Protein AF-A0A942MF22-F1 (afdb_monomer)

Radius of gyration: 14.77 Å; Cα contacts (8 Å, |Δi|>4): 86; chains: 1; bounding box: 39×34×46 Å

pLDDT: mean 83.75, std 15.48, range [31.36, 97.31]

Secondary structure (DSSP, 8-state):
-----PPPP-----HHHHH-SS---SS-HHHHHHHHHHHHHHHHHIIIII---EEE-TTS-EEES-IIIIIHHH---TTTTHHHHHHHTT--SHHHHTTSPPP-----

Structure (mmCIF, N/CA/C/O backbone):
data_AF-A0A942MF22-F1
#
_entry.id   AF-A0A942MF22-F1
#
loop_
_atom_site.group_PDB
_atom_site.id
_atom_site.type_symbol
_atom_site.label_atom_id
_atom_site.label_alt_id
_atom_site.label_comp_id
_atom_site.label_asym_id
_atom_site.label_entity_id
_atom_site.label_seq_id
_atom_site.pdbx_PDB_ins_code
_atom_site.Cartn_x
_atom_site.Cartn_y
_atom_site.Cartn_z
_atom_site.occupancy
_atom_site.B_iso_or_equiv
_atom_site.auth_seq_id
_atom_site.auth_comp_id
_atom_site.auth_asym_id
_atom_site.auth_atom_id
_atom_site.pdbx_PDB_model_num
ATOM 1 N N . MET A 1 1 ? -0.390 -7.049 -35.764 1.00 36.44 1 MET A N 1
ATOM 2 C CA . MET A 1 1 ? 0.467 -7.797 -34.821 1.00 36.44 1 MET A CA 1
ATOM 3 C C . MET A 1 1 ? 0.492 -6.986 -33.539 1.00 36.44 1 MET A C 1
ATOM 5 O O . MET A 1 1 ? 1.109 -5.932 -33.522 1.00 36.44 1 MET A O 1
ATOM 9 N N . GLY A 1 2 ? -0.334 -7.359 -32.560 1.00 40.00 2 GLY A N 1
ATOM 10 C CA . GLY A 1 2 ? -0.489 -6.594 -31.323 1.00 40.00 2 GLY A CA 1
ATOM 11 C C . GLY A 1 2 ? 0.643 -6.942 -30.375 1.00 40.00 2 GLY A C 1
ATOM 12 O O . GLY A 1 2 ? 0.703 -8.070 -29.896 1.00 40.00 2 GLY A O 1
ATOM 13 N N . THR A 1 3 ? 1.555 -6.007 -30.144 1.00 37.69 3 THR A N 1
ATOM 14 C CA . THR A 1 3 ? 2.569 -6.150 -29.105 1.00 37.69 3 THR A CA 1
ATOM 15 C C . THR A 1 3 ? 1.827 -6.229 -27.777 1.00 37.69 3 THR A C 1
ATOM 17 O O . THR A 1 3 ? 1.200 -5.257 -27.357 1.00 37.69 3 THR A O 1
ATOM 20 N N . THR A 1 4 ? 1.831 -7.396 -27.137 1.00 43.47 4 THR A N 1
ATOM 21 C CA . THR A 1 4 ? 1.437 -7.507 -25.736 1.00 43.47 4 THR A CA 1
ATOM 22 C C . THR A 1 4 ? 2.375 -6.597 -24.961 1.00 43.47 4 THR A C 1
ATOM 24 O O . THR A 1 4 ? 3.563 -6.891 -24.853 1.00 43.47 4 THR A O 1
ATOM 27 N N . VAL A 1 5 ? 1.870 -5.458 -24.492 1.00 52.78 5 VAL A N 1
AT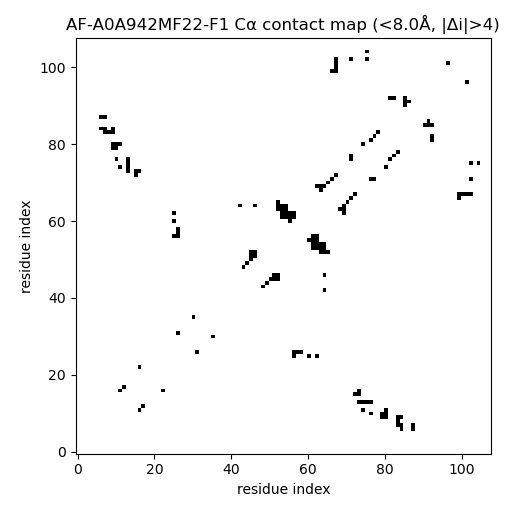OM 28 C CA . VAL A 1 5 ? 2.617 -4.601 -23.576 1.00 52.78 5 VAL A CA 1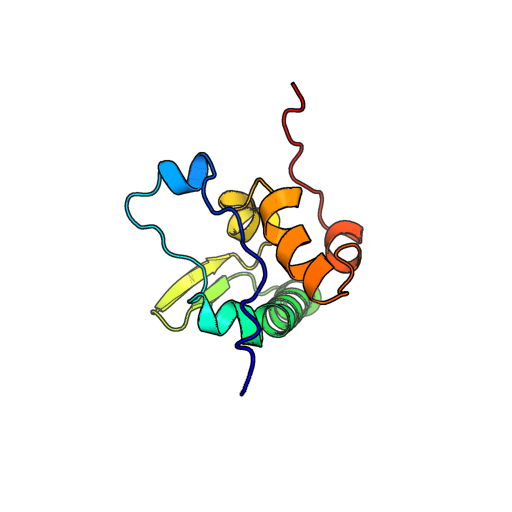
ATOM 29 C C . VAL A 1 5 ? 2.663 -5.356 -22.256 1.00 52.78 5 VAL A C 1
ATOM 31 O O . VAL A 1 5 ? 1.734 -5.304 -21.453 1.00 52.78 5 VAL A O 1
ATOM 34 N N . THR A 1 6 ? 3.705 -6.158 -22.079 1.00 67.56 6 THR A N 1
ATOM 35 C CA . THR A 1 6 ? 4.028 -6.774 -20.800 1.00 67.56 6 THR A CA 1
ATOM 36 C C . THR A 1 6 ? 4.313 -5.634 -19.824 1.00 67.56 6 THR A C 1
ATOM 38 O O . THR A 1 6 ? 5.105 -4.743 -20.129 1.00 67.56 6 THR A O 1
ATOM 41 N N . GLY A 1 7 ? 3.608 -5.611 -18.689 1.00 70.06 7 GLY A N 1
ATOM 42 C CA . GLY A 1 7 ? 3.854 -4.626 -17.633 1.00 70.06 7 GLY A CA 1
ATOM 43 C C . GLY A 1 7 ? 5.284 -4.725 -17.081 1.00 70.06 7 GLY A C 1
ATOM 44 O O . GLY A 1 7 ? 6.005 -5.666 -17.423 1.00 70.06 7 GLY A O 1
ATOM 45 N N . PRO A 1 8 ? 5.702 -3.778 -16.226 1.00 80.69 8 PRO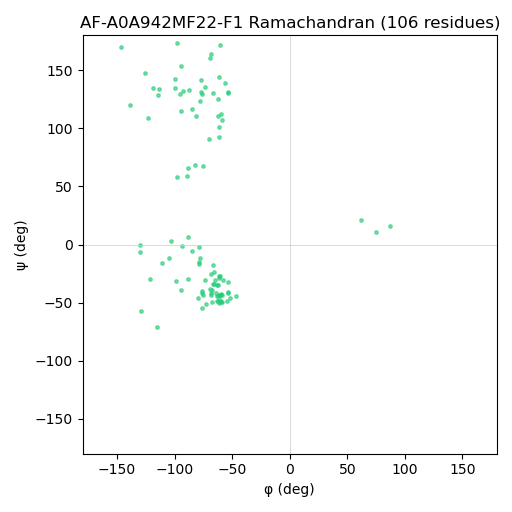 A N 1
ATOM 46 C CA . PRO A 1 8 ? 7.045 -3.789 -15.669 1.00 80.69 8 PRO A CA 1
ATOM 47 C C . PRO A 1 8 ? 7.266 -5.056 -14.841 1.00 80.69 8 PRO A C 1
ATOM 49 O O . PRO A 1 8 ? 6.356 -5.545 -14.163 1.00 80.69 8 PRO A O 1
ATOM 52 N N . GLU A 1 9 ? 8.485 -5.578 -14.906 1.00 79.81 9 GLU A N 1
ATOM 53 C CA . GLU A 1 9 ? 8.932 -6.619 -13.992 1.00 79.81 9 GLU A CA 1
ATOM 54 C C . GLU A 1 9 ? 9.018 -6.025 -12.578 1.00 79.81 9 GLU A C 1
ATOM 56 O O . GLU A 1 9 ? 9.552 -4.932 -12.390 1.00 79.81 9 GLU A O 1
ATOM 61 N N . VAL A 1 10 ? 8.430 -6.715 -11.599 1.00 83.50 10 VAL A N 1
ATOM 62 C CA . VAL A 1 10 ? 8.389 -6.284 -10.195 1.00 83.50 10 VAL A CA 1
ATOM 63 C C . VAL A 1 10 ? 9.095 -7.315 -9.330 1.00 83.50 10 VAL A C 1
ATOM 65 O O . VAL A 1 10 ? 8.839 -8.513 -9.469 1.00 83.50 10 VAL A O 1
ATOM 68 N N . ASN A 1 11 ? 9.952 -6.860 -8.416 1.00 86.12 11 ASN A N 1
ATOM 69 C CA . ASN A 1 11 ? 10.664 -7.760 -7.515 1.00 86.12 11 ASN A CA 1
ATOM 70 C C . ASN A 1 11 ? 9.810 -8.093 -6.277 1.00 86.12 11 ASN A C 1
ATOM 72 O O . ASN A 1 11 ? 9.495 -7.214 -5.470 1.00 86.12 11 ASN A O 1
ATOM 76 N N . LEU A 1 12 ? 9.455 -9.372 -6.120 1.00 86.50 12 LEU A N 1
ATOM 77 C CA . LEU A 1 12 ? 8.705 -9.909 -4.976 1.00 86.50 12 LEU A CA 1
ATOM 78 C C . LEU A 1 12 ? 9.591 -10.663 -3.970 1.00 86.50 12 LEU A C 1
ATOM 80 O O . LEU A 1 12 ? 9.082 -11.204 -2.988 1.00 86.50 12 LEU A O 1
ATOM 84 N N . ASP A 1 13 ? 10.899 -10.699 -4.194 1.00 87.69 13 ASP A N 1
ATOM 85 C CA . ASP A 1 13 ? 11.860 -11.460 -3.402 1.00 87.69 13 ASP A CA 1
ATOM 86 C C . ASP A 1 13 ? 12.372 -10.631 -2.223 1.00 87.69 13 ASP A C 1
ATOM 88 O O . ASP A 1 13 ? 13.543 -10.263 -2.127 1.00 87.69 13 ASP A O 1
ATOM 92 N N . THR A 1 14 ? 11.470 -10.323 -1.293 1.00 88.88 14 THR A N 1
ATOM 93 C CA . THR A 1 14 ? 11.840 -9.703 -0.017 1.00 88.88 14 THR A CA 1
ATOM 94 C C . THR A 1 14 ? 12.029 -10.763 1.072 1.00 88.88 14 THR A C 1
ATOM 96 O O . THR A 1 14 ? 11.379 -11.815 1.028 1.00 88.88 14 THR A O 1
ATOM 99 N N . PRO A 1 15 ? 12.854 -10.493 2.107 1.00 90.56 15 PRO A N 1
ATOM 100 C CA . PRO A 1 15 ? 13.023 -11.413 3.233 1.00 90.56 15 PRO A CA 1
ATOM 101 C C . PRO A 1 15 ? 11.690 -11.797 3.881 1.00 90.56 15 PRO A C 1
ATOM 103 O O . PRO A 1 15 ? 11.431 -12.973 4.120 1.00 90.56 15 PRO A O 1
ATOM 106 N N . ARG A 1 16 ? 10.784 -10.824 4.060 1.00 90.31 16 ARG A N 1
ATOM 107 C CA . ARG A 1 16 ? 9.475 -11.093 4.654 1.00 90.31 16 ARG A CA 1
ATOM 108 C C . ARG A 1 16 ? 8.629 -12.028 3.794 1.00 90.31 16 ARG A C 1
ATOM 110 O O . ARG A 1 16 ? 7.998 -12.926 4.336 1.00 90.31 16 ARG A O 1
ATOM 117 N N . ILE A 1 17 ? 8.611 -11.855 2.471 1.00 90.69 17 ILE A N 1
ATOM 118 C CA . ILE A 1 17 ? 7.855 -12.750 1.580 1.00 90.69 17 ILE A CA 1
ATOM 119 C C . ILE A 1 17 ? 8.459 -14.161 1.577 1.00 90.69 17 ILE A C 1
ATOM 121 O O . ILE A 1 17 ? 7.717 -15.142 1.479 1.00 90.69 17 ILE A O 1
ATOM 125 N N . ALA A 1 18 ? 9.783 -14.284 1.704 1.00 91.69 18 ALA A N 1
ATOM 126 C CA . ALA A 1 18 ? 10.462 -15.576 1.779 1.00 91.69 18 ALA A CA 1
ATOM 127 C C . ALA A 1 18 ? 10.095 -16.375 3.044 1.00 91.69 18 ALA A C 1
ATOM 129 O O . ALA A 1 18 ? 10.044 -17.602 2.992 1.00 91.69 18 ALA A O 1
ATOM 130 N N . GLU A 1 19 ? 9.788 -15.693 4.149 1.00 92.25 19 GLU A N 1
ATOM 131 C CA . GLU A 1 19 ? 9.380 -16.305 5.422 1.00 92.25 19 GLU A CA 1
ATOM 132 C C . GLU A 1 19 ? 7.910 -16.770 5.446 1.00 92.25 19 GLU A C 1
ATOM 134 O O . GLU A 1 19 ? 7.517 -17.543 6.322 1.00 92.25 19 GLU A O 1
ATOM 139 N N . LEU A 1 20 ? 7.072 -16.323 4.503 1.00 88.38 20 LEU A N 1
ATOM 140 C CA . LEU A 1 20 ? 5.648 -16.664 4.485 1.00 88.38 20 LEU A CA 1
ATOM 141 C C . LEU A 1 20 ? 5.399 -18.077 3.945 1.00 88.38 20 LEU A C 1
ATOM 143 O O . LEU A 1 20 ? 5.661 -18.373 2.779 1.00 88.38 20 LEU A O 1
ATOM 147 N N . THR A 1 21 ? 4.737 -18.913 4.749 1.00 90.88 21 THR A N 1
ATOM 148 C CA . THR A 1 21 ? 4.197 -20.211 4.302 1.00 90.88 21 THR A CA 1
ATOM 149 C C . THR A 1 21 ? 3.128 -20.045 3.218 1.00 90.88 21 THR A C 1
ATOM 151 O O . THR A 1 21 ? 3.021 -20.864 2.309 1.00 90.88 21 THR A O 1
ATOM 154 N N . VAL A 1 22 ? 2.330 -18.975 3.306 1.00 88.44 22 VAL A N 1
ATOM 155 C CA . VAL A 1 22 ? 1.291 -18.631 2.329 1.00 88.44 22 VAL A CA 1
ATOM 156 C C . VAL A 1 22 ? 1.561 -17.227 1.803 1.00 88.44 22 VAL A C 1
ATOM 158 O O . VAL A 1 22 ? 1.370 -16.239 2.509 1.00 88.44 22 VAL A O 1
ATOM 161 N N . LYS A 1 23 ? 1.988 -17.137 0.542 1.00 88.94 23 LYS A N 1
ATOM 162 C CA . LYS A 1 23 ? 2.289 -15.872 -0.145 1.00 88.94 23 LYS A CA 1
ATOM 163 C C . LYS A 1 23 ? 1.010 -15.227 -0.688 1.00 88.94 23 LYS A C 1
ATOM 165 O O . LYS A 1 23 ? 0.782 -15.200 -1.896 1.00 88.94 23 LYS A O 1
ATOM 170 N N . ARG A 1 24 ? 0.146 -14.757 0.215 1.00 88.81 24 ARG A N 1
ATOM 171 C CA . ARG A 1 24 ? -1.106 -14.058 -0.117 1.00 88.81 24 ARG A CA 1
ATOM 172 C C . ARG A 1 24 ? -0.924 -12.543 0.004 1.00 88.81 24 ARG A C 1
ATOM 174 O O . ARG A 1 24 ? -0.390 -12.064 0.998 1.00 88.81 24 ARG A O 1
ATOM 181 N N . CYS A 1 25 ? -1.412 -11.806 -0.991 1.00 91.25 25 CYS A N 1
ATOM 182 C CA . CYS A 1 25 ? -1.529 -10.347 -0.956 1.00 91.25 25 CYS A CA 1
ATOM 183 C C . CYS A 1 25 ? -2.961 -9.931 -0.564 1.00 91.25 25 CYS A C 1
ATOM 185 O O . CYS A 1 25 ? -3.845 -10.778 -0.467 1.00 91.25 25 CYS A O 1
ATOM 187 N N . VAL A 1 26 ? -3.183 -8.629 -0.364 1.00 94.75 26 VAL A N 1
ATOM 188 C CA . VAL A 1 26 ? -4.503 -8.042 -0.065 1.00 94.75 26 VAL A CA 1
ATOM 189 C C . VAL A 1 26 ? -5.542 -8.444 -1.115 1.00 94.75 26 VAL A C 1
ATOM 191 O O . VAL A 1 26 ? -6.670 -8.765 -0.769 1.00 94.75 26 VAL A O 1
ATOM 194 N N . GLU A 1 27 ? -5.139 -8.457 -2.385 1.00 95.62 27 GLU A N 1
ATOM 195 C CA . GLU A 1 27 ? -5.937 -8.899 -3.527 1.00 95.62 27 GLU A CA 1
ATOM 196 C C . GLU A 1 27 ? -5.021 -9.546 -4.578 1.00 95.62 27 GLU A C 1
ATOM 198 O O . GLU A 1 27 ? -3.790 -9.472 -4.490 1.00 95.62 27 GLU A O 1
ATOM 203 N N . ASP A 1 28 ? -5.601 -10.188 -5.592 1.00 93.38 28 ASP A N 1
ATOM 204 C CA . ASP A 1 28 ? -4.825 -10.831 -6.651 1.00 93.38 28 ASP A CA 1
ATOM 205 C C . ASP A 1 28 ? -4.094 -9.821 -7.562 1.00 93.38 28 ASP A C 1
ATOM 207 O O . ASP A 1 28 ? -4.428 -8.637 -7.666 1.00 93.38 28 ASP A O 1
ATOM 211 N N . ALA A 1 29 ? -3.073 -10.300 -8.274 1.00 88.94 29 ALA A N 1
ATOM 212 C CA . ALA A 1 29 ? -2.222 -9.440 -9.089 1.00 88.94 29 ALA A CA 1
ATOM 213 C C . ALA A 1 29 ? -2.956 -8.785 -10.277 1.00 88.94 29 ALA A C 1
ATOM 215 O O . ALA A 1 29 ? -2.493 -7.762 -10.788 1.00 88.94 29 ALA A O 1
ATOM 216 N N . SER A 1 30 ? -4.058 -9.361 -10.766 1.00 90.81 30 SER A N 1
ATOM 217 C CA . SER A 1 30 ? -4.867 -8.744 -11.823 1.00 90.81 30 SER A CA 1
ATOM 218 C C . SER A 1 30 ? -5.710 -7.602 -11.258 1.00 90.81 30 SER A C 1
ATOM 220 O O . SER A 1 30 ? -5.721 -6.511 -11.834 1.00 90.81 30 SER A O 1
ATOM 222 N N . PHE A 1 31 ? -6.300 -7.803 -10.075 1.00 93.50 31 PHE A N 1
ATOM 223 C CA . PHE A 1 31 ? -7.017 -6.760 -9.357 1.00 93.50 31 PHE A CA 1
ATOM 224 C C . PHE A 1 31 ? -6.097 -5.585 -9.032 1.00 93.50 31 PHE A C 1
ATOM 226 O O . PHE A 1 31 ? -6.432 -4.448 -9.366 1.00 93.50 31 PHE A O 1
ATOM 233 N N . MET A 1 32 ? -4.914 -5.845 -8.467 1.00 91.56 32 MET A N 1
ATOM 234 C CA . MET A 1 32 ? -3.972 -4.786 -8.099 1.00 91.56 32 MET A CA 1
ATOM 235 C C . MET A 1 32 ? -3.547 -3.947 -9.310 1.00 91.56 32 MET A C 1
ATOM 237 O O . MET A 1 32 ? -3.558 -2.723 -9.238 1.00 91.56 32 MET A O 1
ATOM 241 N N . ARG A 1 33 ? -3.266 -4.555 -10.467 1.00 88.50 33 ARG A N 1
ATOM 242 C CA . ARG A 1 33 ? -2.903 -3.787 -11.673 1.00 88.50 33 ARG A CA 1
ATOM 243 C C . ARG A 1 33 ? -4.015 -2.853 -12.160 1.00 88.50 33 ARG A C 1
ATOM 245 O O . ARG A 1 33 ? -3.707 -1.778 -12.662 1.00 88.50 33 ARG A O 1
ATOM 252 N N . GLY A 1 34 ? -5.279 -3.256 -12.025 1.00 90.06 34 GLY A N 1
ATOM 253 C CA . GLY A 1 34 ? -6.425 -2.462 -12.480 1.00 90.06 34 GLY A CA 1
ATOM 254 C C . GLY A 1 34 ? -6.971 -1.469 -11.451 1.00 90.06 34 GLY A C 1
ATOM 255 O O . GLY A 1 34 ? -7.507 -0.440 -11.841 1.00 90.06 34 GLY A O 1
ATOM 256 N N . ASN A 1 35 ? -6.840 -1.766 -10.154 1.00 93.38 35 ASN A N 1
ATOM 257 C CA . ASN A 1 35 ? -7.630 -1.118 -9.098 1.00 93.38 35 ASN A CA 1
ATOM 258 C C . ASN A 1 35 ? -6.778 -0.583 -7.936 1.00 93.38 35 ASN A C 1
ATOM 260 O O . ASN A 1 35 ? -7.326 -0.009 -7.000 1.00 93.38 35 ASN A O 1
ATOM 264 N N . HIS A 1 36 ? -5.448 -0.747 -7.959 1.00 91.12 36 HIS A N 1
ATOM 265 C CA . HIS A 1 36 ? -4.575 -0.366 -6.839 1.00 91.12 36 HIS A CA 1
ATOM 266 C C . HIS A 1 36 ? -4.788 1.077 -6.361 1.00 91.12 36 HIS A C 1
ATOM 268 O O . HIS A 1 36 ? -4.898 1.320 -5.160 1.00 91.12 36 HIS A O 1
ATOM 274 N N . MET A 1 37 ? -4.874 2.033 -7.288 1.00 89.19 37 MET A N 1
ATOM 275 C CA . MET A 1 37 ? -5.022 3.445 -6.926 1.00 89.19 37 MET A CA 1
ATOM 276 C C . MET A 1 37 ? -6.421 3.792 -6.413 1.00 89.19 37 MET A C 1
ATOM 278 O O . MET A 1 37 ? -6.546 4.673 -5.565 1.00 89.19 37 MET A O 1
ATOM 282 N N . GLU A 1 38 ? -7.453 3.099 -6.893 1.00 93.69 38 GLU A N 1
ATOM 283 C CA . GLU A 1 38 ? -8.820 3.235 -6.382 1.00 93.69 38 GLU A CA 1
ATOM 284 C C . GLU A 1 38 ? -8.901 2.687 -4.955 1.00 93.69 38 GLU A C 1
ATOM 286 O O . GLU A 1 38 ? -9.290 3.416 -4.045 1.00 93.69 38 GLU A O 1
ATOM 291 N N . LEU A 1 39 ? -8.377 1.476 -4.730 1.00 95.25 39 LEU A N 1
ATOM 292 C CA . LEU A 1 39 ? -8.288 0.858 -3.406 1.00 95.25 39 LEU A CA 1
ATOM 293 C C . LEU A 1 39 ? -7.572 1.770 -2.398 1.00 95.25 39 LEU A C 1
ATOM 295 O O . LEU A 1 39 ? -8.079 1.998 -1.302 1.00 95.25 39 LEU A O 1
ATOM 299 N N . LEU A 1 40 ? -6.406 2.320 -2.757 1.00 92.56 40 LEU A N 1
ATOM 300 C CA . LEU A 1 40 ? -5.672 3.237 -1.877 1.00 92.56 40 LEU A CA 1
ATOM 301 C C . LEU A 1 40 ? -6.418 4.559 -1.641 1.00 92.56 40 LEU A C 1
ATOM 303 O O . LEU A 1 40 ? -6.318 5.132 -0.553 1.00 92.56 40 LEU A O 1
ATOM 307 N N . GLY A 1 41 ? -7.156 5.053 -2.638 1.00 92.81 41 GLY A N 1
ATOM 308 C CA . GLY A 1 41 ? -8.026 6.220 -2.503 1.00 92.81 41 GLY A CA 1
ATOM 309 C C . GLY A 1 41 ? -9.132 5.983 -1.477 1.00 92.81 41 GLY A C 1
ATOM 310 O O . GLY A 1 41 ? -9.289 6.782 -0.548 1.00 92.81 41 GLY A O 1
ATOM 311 N N . ASP A 1 42 ? -9.811 4.846 -1.591 1.00 95.19 42 ASP A N 1
ATOM 312 C CA . ASP A 1 42 ? -10.864 4.421 -0.673 1.00 95.19 42 ASP A CA 1
ATOM 313 C C . ASP A 1 42 ? -10.328 4.198 0.738 1.00 95.19 42 ASP A C 1
ATOM 315 O O . ASP A 1 42 ? -10.916 4.680 1.706 1.00 95.19 42 ASP A O 1
ATOM 319 N N . TRP A 1 43 ? -9.178 3.532 0.871 1.00 95.69 43 TRP A N 1
ATOM 320 C CA . TRP A 1 43 ? -8.520 3.316 2.161 1.00 95.69 43 TRP A CA 1
ATOM 321 C C . TRP A 1 43 ? -8.160 4.636 2.831 1.00 95.69 43 TRP A C 1
ATOM 323 O O . TRP A 1 43 ? -8.409 4.819 4.023 1.00 95.69 43 TRP A O 1
ATOM 333 N N . LYS A 1 44 ? -7.618 5.591 2.068 1.00 92.94 44 LYS A N 1
ATOM 334 C CA . LYS A 1 44 ? -7.300 6.924 2.582 1.00 92.94 44 LYS A CA 1
ATOM 335 C C . LYS A 1 44 ? -8.552 7.613 3.122 1.00 92.94 44 LYS A C 1
ATOM 337 O O . LYS A 1 44 ? -8.524 8.106 4.249 1.00 92.94 44 LYS A O 1
ATOM 342 N N . ASP A 1 45 ? -9.645 7.647 2.364 1.00 95.19 45 ASP A N 1
ATOM 343 C CA . ASP A 1 45 ? -10.879 8.293 2.822 1.00 95.19 45 ASP A CA 1
ATOM 344 C C . ASP A 1 45 ? -11.524 7.539 3.996 1.00 95.19 45 ASP A C 1
ATOM 346 O O . ASP A 1 45 ? -11.984 8.169 4.954 1.00 95.19 45 ASP A O 1
ATOM 350 N N . ALA A 1 46 ? -11.508 6.206 3.981 1.00 96.56 46 ALA A N 1
ATOM 351 C CA . ALA A 1 46 ? -12.019 5.370 5.063 1.00 96.56 46 ALA A CA 1
ATOM 352 C C . ALA A 1 46 ? -11.267 5.618 6.380 1.00 96.56 46 ALA A C 1
ATOM 354 O O . ALA A 1 46 ? -11.900 5.862 7.409 1.00 96.56 46 ALA A O 1
ATOM 355 N N . VAL A 1 47 ? -9.933 5.640 6.345 1.00 95.19 47 VAL A N 1
ATOM 356 C CA . VAL A 1 47 ? -9.098 5.846 7.536 1.00 95.19 47 VAL A CA 1
ATOM 357 C C . VAL A 1 47 ? -9.156 7.294 8.009 1.00 95.19 47 VAL A C 1
ATOM 359 O O . VAL A 1 47 ? -9.417 7.544 9.185 1.00 95.19 47 VAL A O 1
ATOM 362 N N . VAL A 1 48 ? -8.925 8.258 7.114 1.00 92.81 48 VAL A N 1
ATOM 363 C CA . VAL A 1 48 ? -8.755 9.670 7.492 1.00 92.81 48 VAL A CA 1
ATOM 364 C C . VAL A 1 48 ? -10.088 10.338 7.818 1.00 92.81 48 VAL A C 1
ATOM 366 O O . VAL A 1 48 ? -10.152 11.133 8.753 1.00 92.81 48 VAL A O 1
ATOM 369 N N . ARG A 1 49 ? -11.156 10.047 7.063 1.00 95.75 49 ARG A N 1
ATOM 370 C CA . ARG A 1 49 ? -12.447 10.742 7.223 1.00 95.75 49 ARG A CA 1
ATOM 371 C C . ARG A 1 49 ? -13.451 9.967 8.062 1.00 95.75 49 ARG A C 1
ATOM 373 O O . ARG A 1 49 ? -14.295 10.591 8.697 1.00 95.75 49 ARG A O 1
ATOM 380 N N . ARG A 1 50 ? -13.410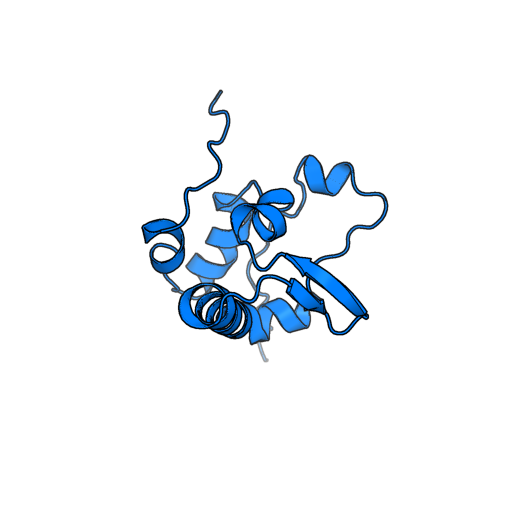 8.632 8.023 1.00 96.62 50 ARG A N 1
ATOM 381 C CA . ARG A 1 50 ? -14.427 7.779 8.668 1.00 96.62 50 ARG A CA 1
ATOM 382 C C . ARG A 1 50 ? -13.897 7.007 9.875 1.00 96.62 50 ARG A C 1
ATOM 384 O O . ARG A 1 50 ? -14.694 6.523 10.668 1.00 96.62 50 ARG A O 1
ATOM 391 N N . GLY A 1 51 ? -12.578 6.907 10.034 1.00 95.94 51 GLY A N 1
ATOM 392 C CA . GLY A 1 51 ? -11.946 6.174 11.130 1.00 95.94 51 GLY A CA 1
ATOM 393 C C . GLY A 1 51 ? -11.984 4.649 10.984 1.00 95.94 51 GLY A C 1
ATOM 394 O O . GLY A 1 51 ? -11.640 3.951 11.935 1.00 95.94 51 GLY A O 1
ATOM 395 N N . PHE A 1 52 ? -12.372 4.117 9.821 1.00 97.00 52 PHE A N 1
ATOM 396 C CA . PHE A 1 52 ? -12.334 2.676 9.563 1.00 97.00 52 PHE A CA 1
ATOM 397 C C . PHE A 1 52 ? -10.907 2.226 9.276 1.00 97.00 52 PHE A C 1
ATOM 399 O O . PHE A 1 52 ? -10.159 2.938 8.610 1.00 97.00 52 PHE A O 1
ATOM 406 N N . ARG A 1 53 ? -10.520 1.048 9.775 1.00 95.50 53 ARG A N 1
ATOM 407 C CA . ARG A 1 53 ? -9.137 0.552 9.674 1.00 95.50 53 ARG A CA 1
ATOM 408 C C . ARG A 1 53 ? -9.002 -0.867 9.138 1.00 95.50 53 ARG A C 1
ATOM 410 O O . ARG A 1 53 ? -7.875 -1.262 8.866 1.00 95.50 53 ARG A O 1
ATOM 417 N N . ASP A 1 54 ? -10.108 -1.573 8.931 1.00 97.25 54 ASP A N 1
ATOM 418 C CA . ASP A 1 54 ? -10.104 -2.953 8.453 1.00 97.25 54 ASP A CA 1
ATOM 419 C C . ASP A 1 54 ? -10.718 -3.044 7.053 1.00 97.25 54 ASP A C 1
ATOM 421 O O . ASP A 1 54 ? -11.775 -2.470 6.783 1.00 97.25 54 ASP A O 1
ATOM 425 N N . TYR A 1 55 ? -10.046 -3.772 6.170 1.00 97.31 55 TYR A N 1
ATOM 426 C CA . TYR A 1 55 ? -10.483 -4.086 4.817 1.00 97.31 55 TYR A CA 1
ATOM 427 C C . TYR A 1 55 ? -10.726 -5.587 4.696 1.00 97.31 55 TYR A C 1
ATOM 429 O O . TYR A 1 55 ? -9.847 -6.374 5.036 1.00 97.31 55 TYR A O 1
ATOM 437 N N . LEU A 1 56 ? -11.898 -5.979 4.196 1.00 97.12 56 LEU A N 1
ATOM 438 C CA . LEU A 1 56 ? -12.206 -7.365 3.855 1.00 97.12 56 LEU A CA 1
ATOM 439 C C . LEU A 1 56 ? -11.921 -7.582 2.369 1.00 97.12 56 LEU A C 1
ATOM 441 O O . LEU A 1 56 ? -12.595 -6.988 1.525 1.00 97.12 56 LEU A O 1
ATOM 445 N N . SER A 1 57 ? -10.943 -8.427 2.063 1.00 95.62 57 SER A N 1
ATOM 446 C CA . SER A 1 57 ? -10.631 -8.819 0.691 1.00 95.62 57 SER A CA 1
ATOM 447 C C . SER A 1 57 ? -11.735 -9.673 0.075 1.00 95.62 57 SER A C 1
ATOM 449 O O . SER A 1 57 ? -12.565 -10.278 0.765 1.00 95.62 57 SER A O 1
ATOM 451 N N . ARG A 1 58 ? -11.708 -9.799 -1.251 1.00 94.12 58 ARG A N 1
ATOM 452 C CA . ARG A 1 58 ? -12.627 -10.655 -2.019 1.00 94.12 58 ARG A CA 1
ATOM 453 C C . ARG A 1 58 ? -12.535 -12.129 -1.643 1.00 94.12 58 ARG A C 1
ATOM 455 O O . ARG A 1 58 ? -13.517 -12.852 -1.789 1.00 94.12 58 ARG A O 1
ATOM 462 N N . ASP A 1 59 ? -11.377 -12.569 -1.157 1.00 92.75 59 ASP A N 1
ATOM 463 C CA . ASP A 1 59 ? -11.163 -13.934 -0.670 1.00 92.75 59 ASP A CA 1
ATOM 464 C C . ASP A 1 59 ? -11.495 -14.113 0.825 1.00 92.75 59 ASP A C 1
ATOM 466 O O . ASP A 1 59 ? -11.274 -15.192 1.379 1.00 92.75 59 ASP A O 1
ATOM 470 N N . GLY A 1 60 ? -12.061 -13.084 1.467 1.00 95.31 60 GLY A N 1
ATOM 471 C CA . GLY A 1 60 ? -12.627 -13.153 2.813 1.00 95.31 60 GLY A CA 1
ATOM 472 C C . GLY A 1 60 ? -11.637 -12.917 3.954 1.00 95.31 60 GLY A C 1
ATOM 473 O O . GLY A 1 60 ? -11.957 -13.240 5.098 1.00 95.31 60 GLY A O 1
ATOM 474 N N . HIS A 1 61 ? -10.456 -12.361 3.684 1.00 94.00 61 HIS A N 1
ATOM 475 C CA . HIS A 1 61 ? -9.445 -12.077 4.703 1.00 94.00 61 HIS A CA 1
ATOM 476 C C . HIS A 1 61 ? -9.461 -10.607 5.114 1.00 94.00 61 HIS A C 1
ATOM 478 O O . HIS A 1 61 ? -9.651 -9.706 4.299 1.00 94.00 61 HIS A O 1
ATOM 484 N N . LEU A 1 62 ? -9.249 -10.364 6.406 1.00 95.56 62 LEU A N 1
ATOM 485 C CA . LEU A 1 62 ? -9.141 -9.015 6.942 1.00 95.56 62 LEU A CA 1
ATOM 486 C C . LEU A 1 62 ? -7.700 -8.518 6.857 1.00 95.56 62 LEU A C 1
ATOM 488 O O . LEU A 1 62 ? -6.767 -9.200 7.283 1.00 95.56 62 LEU A O 1
ATOM 492 N N . PHE A 1 63 ? -7.544 -7.298 6.362 1.00 95.69 63 PHE A N 1
ATOM 493 C CA . PHE A 1 63 ? -6.283 -6.577 6.283 1.00 95.69 63 PHE A CA 1
ATOM 494 C C . PHE A 1 63 ? -6.412 -5.221 6.962 1.00 95.69 63 PHE A C 1
ATOM 496 O O . PHE A 1 63 ? -7.466 -4.586 6.918 1.00 95.69 63 PHE A O 1
ATOM 503 N N . SER A 1 64 ? -5.320 -4.744 7.554 1.00 95.88 64 SER A N 1
ATOM 504 C CA . SER A 1 64 ? -5.279 -3.371 8.042 1.00 95.88 64 SER A CA 1
ATOM 505 C C . SER A 1 64 ? -5.170 -2.412 6.856 1.00 95.88 64 SER A C 1
ATOM 507 O O . SER A 1 64 ? -4.357 -2.608 5.956 1.00 95.88 64 SER A O 1
ATOM 509 N N . MET A 1 65 ? -5.952 -1.337 6.861 1.00 95.69 65 MET A N 1
ATOM 510 C CA . MET A 1 65 ? -5.839 -0.255 5.885 1.00 95.69 65 MET A CA 1
ATOM 511 C C . MET A 1 65 ? -4.618 0.621 6.201 1.00 95.69 65 MET A C 1
ATOM 513 O O . MET A 1 65 ? -4.737 1.767 6.635 1.00 95.69 65 MET A O 1
ATOM 517 N N . SER A 1 66 ? -3.421 0.055 6.040 1.00 91.62 66 SER A N 1
ATOM 518 C CA . SER A 1 66 ? -2.147 0.690 6.378 1.00 91.62 66 SER A CA 1
ATOM 519 C C . SER A 1 66 ? -1.090 0.415 5.317 1.00 91.62 66 SER A C 1
ATOM 521 O O . SER A 1 66 ? -0.673 -0.722 5.106 1.00 91.62 66 SER A O 1
ATOM 523 N N . LEU A 1 67 ? -0.574 1.479 4.699 1.00 89.56 67 LEU A N 1
ATOM 524 C CA . LEU A 1 67 ? 0.516 1.355 3.733 1.00 89.56 67 LEU A CA 1
ATOM 525 C C . LEU A 1 67 ? 1.757 0.699 4.363 1.00 89.56 67 LEU A C 1
ATOM 527 O O . LEU A 1 67 ? 2.364 -0.183 3.764 1.00 89.56 67 LEU A O 1
ATOM 531 N N . GLN A 1 68 ? 2.109 1.105 5.585 1.00 87.38 68 GLN A N 1
ATOM 532 C CA . GLN A 1 68 ? 3.316 0.646 6.277 1.00 87.38 68 GLN A CA 1
ATOM 533 C C . GLN A 1 68 ? 3.174 -0.773 6.828 1.00 87.38 68 GLN A C 1
ATOM 535 O O . GLN A 1 68 ? 4.081 -1.580 6.668 1.00 87.38 68 GLN A O 1
ATOM 540 N N . ASN A 1 69 ? 2.027 -1.088 7.433 1.00 88.69 69 ASN A N 1
ATOM 541 C CA . ASN A 1 69 ? 1.843 -2.353 8.154 1.00 88.69 69 ASN A CA 1
ATOM 542 C C . ASN A 1 69 ? 1.228 -3.460 7.291 1.00 88.69 69 ASN A C 1
ATOM 544 O O . ASN A 1 69 ? 0.971 -4.549 7.791 1.00 88.69 69 ASN A O 1
ATOM 548 N N . THR A 1 70 ? 0.904 -3.182 6.028 1.00 91.88 70 THR A N 1
ATOM 549 C CA . THR A 1 70 ? 0.263 -4.167 5.145 1.00 91.88 70 THR A CA 1
ATOM 550 C C . THR A 1 70 ? 1.008 -4.277 3.830 1.00 91.88 70 THR A C 1
ATOM 552 O O . THR A 1 70 ? 1.497 -5.352 3.502 1.00 91.88 70 THR A O 1
ATOM 555 N N . CYS A 1 71 ? 1.172 -3.179 3.092 1.00 90.94 71 CYS A N 1
ATOM 556 C CA . CYS A 1 71 ? 1.872 -3.231 1.809 1.00 90.94 71 CYS A CA 1
ATOM 557 C C . CYS A 1 71 ? 3.392 -3.326 2.001 1.00 90.94 71 CYS A C 1
ATOM 559 O O . CYS A 1 71 ? 4.026 -4.244 1.490 1.00 90.94 71 CYS A O 1
ATOM 561 N N 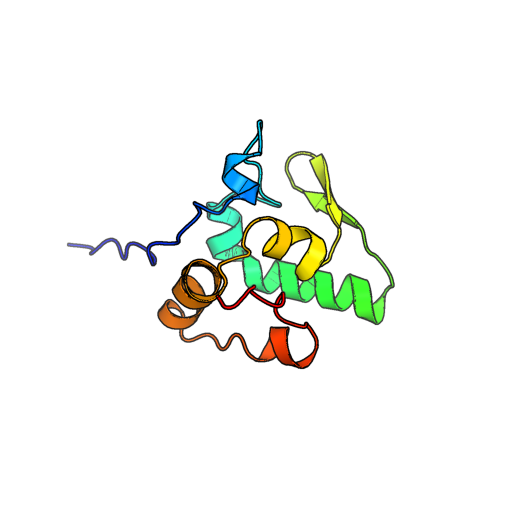. LEU A 1 72 ? 3.975 -2.394 2.758 1.00 88.88 72 LEU A N 1
ATOM 562 C CA . LEU A 1 72 ? 5.428 -2.287 2.947 1.00 88.88 72 LEU A CA 1
ATOM 563 C C . LEU A 1 72 ? 5.998 -3.313 3.932 1.00 88.88 72 LEU A C 1
ATOM 565 O O . LEU A 1 72 ? 7.210 -3.496 3.983 1.00 88.88 72 LEU A O 1
ATOM 569 N N . ASP A 1 73 ? 5.130 -3.998 4.673 1.00 88.75 73 ASP A N 1
ATOM 570 C CA . ASP A 1 73 ? 5.505 -5.134 5.511 1.00 88.75 73 ASP A CA 1
ATOM 571 C C . ASP A 1 73 ? 6.102 -6.265 4.655 1.00 88.75 73 ASP A C 1
ATOM 573 O O . ASP A 1 73 ? 7.149 -6.817 4.980 1.00 88.75 73 ASP A O 1
ATOM 577 N N . CYS A 1 74 ? 5.481 -6.548 3.504 1.00 89.38 74 CYS A N 1
ATOM 578 C CA . CYS A 1 74 ? 5.984 -7.511 2.525 1.00 89.38 74 CYS A CA 1
ATOM 579 C C . CYS A 1 74 ? 6.824 -6.850 1.421 1.00 89.38 74 CYS A C 1
ATOM 581 O O . CYS A 1 74 ? 7.844 -7.402 1.028 1.00 89.38 74 CYS A O 1
ATOM 583 N N . HIS A 1 75 ? 6.445 -5.669 0.929 1.00 88.25 75 HIS A N 1
ATOM 584 C CA . HIS A 1 75 ? 7.140 -4.956 -0.152 1.00 88.25 75 HIS A CA 1
ATOM 585 C C . HIS A 1 75 ? 8.087 -3.882 0.391 1.00 88.25 75 HIS A C 1
ATOM 587 O O . HIS A 1 75 ? 7.954 -2.694 0.092 1.00 88.25 75 HIS A O 1
ATOM 593 N N . SER A 1 76 ? 9.042 -4.292 1.223 1.00 86.94 76 SER A N 1
ATOM 594 C CA . SER A 1 76 ? 10.020 -3.379 1.829 1.00 86.94 76 SER A CA 1
ATOM 595 C C . SER A 1 76 ? 10.990 -2.758 0.808 1.00 86.94 76 SER A C 1
ATOM 597 O O . SER A 1 76 ? 11.594 -1.720 1.073 1.00 86.94 76 SER A O 1
ATOM 599 N N . ASN A 1 77 ? 11.100 -3.345 -0.385 1.00 88.12 77 ASN A N 1
ATOM 600 C CA . ASN A 1 77 ? 11.945 -2.927 -1.503 1.00 88.12 77 ASN A CA 1
ATOM 601 C C . ASN A 1 77 ? 11.239 -1.926 -2.441 1.00 88.12 77 ASN A C 1
ATOM 603 O O . ASN A 1 77 ? 11.093 -2.168 -3.638 1.00 88.12 77 ASN A O 1
ATOM 607 N N . LYS A 1 78 ? 10.808 -0.767 -1.925 1.00 86.12 78 LYS A N 1
ATOM 608 C CA . LYS A 1 78 ? 10.050 0.239 -2.703 1.00 86.12 78 LYS A CA 1
ATOM 609 C C . LYS A 1 78 ? 10.650 0.549 -4.086 1.00 86.12 78 LYS A C 1
ATOM 611 O O . LYS A 1 78 ? 9.893 0.620 -5.053 1.00 86.12 78 LYS A O 1
ATOM 616 N N . ALA A 1 79 ? 11.971 0.726 -4.171 1.00 84.62 79 ALA A N 1
ATOM 617 C CA . ALA A 1 79 ? 12.666 1.063 -5.417 1.00 84.62 79 ALA A CA 1
ATOM 618 C C . ALA A 1 79 ? 12.508 -0.011 -6.510 1.00 84.62 79 ALA A C 1
ATOM 620 O O . ALA A 1 79 ? 12.514 0.301 -7.696 1.00 84.62 79 ALA A O 1
ATOM 621 N N . GLU A 1 80 ? 12.326 -1.268 -6.110 1.00 85.19 80 GLU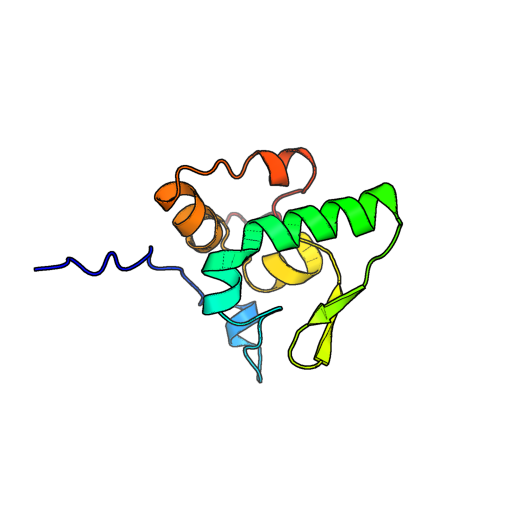 A N 1
ATOM 622 C CA . GLU A 1 80 ? 12.252 -2.425 -7.008 1.00 85.19 80 GLU A CA 1
ATOM 623 C C . GLU A 1 80 ? 10.817 -2.947 -7.189 1.00 85.19 80 GLU A C 1
ATOM 625 O O . GLU A 1 80 ? 10.553 -3.766 -8.070 1.00 85.19 80 GLU A O 1
ATOM 630 N N . PHE A 1 81 ? 9.879 -2.473 -6.363 1.00 88.31 81 PHE A N 1
ATOM 631 C CA . PHE A 1 81 ? 8.475 -2.872 -6.410 1.00 88.31 81 PHE A CA 1
ATOM 632 C C . PHE A 1 81 ? 7.552 -1.709 -6.787 1.00 88.31 81 PHE A C 1
ATOM 634 O O . PHE A 1 81 ? 7.014 -1.667 -7.894 1.00 88.31 81 PHE A O 1
ATOM 641 N N . CYS A 1 82 ? 7.375 -0.739 -5.886 1.00 87.19 82 CYS A N 1
ATOM 642 C CA . CYS A 1 82 ? 6.477 0.392 -6.115 1.00 87.19 82 CYS A CA 1
ATOM 643 C C . CYS A 1 82 ? 6.957 1.237 -7.300 1.00 87.19 82 CYS A C 1
ATOM 645 O O . CYS A 1 82 ? 6.184 1.541 -8.209 1.00 87.19 82 CYS A O 1
ATOM 647 N N . ASP A 1 83 ? 8.240 1.595 -7.315 1.00 87.12 83 ASP A N 1
ATOM 648 C CA . ASP A 1 83 ? 8.765 2.522 -8.314 1.00 87.12 83 ASP A CA 1
ATOM 649 C C . ASP A 1 83 ? 8.779 1.903 -9.723 1.00 87.12 83 ASP A C 1
ATOM 651 O O . ASP A 1 83 ? 8.627 2.640 -10.695 1.00 87.12 83 ASP A O 1
ATOM 655 N N . ALA A 1 84 ? 8.845 0.572 -9.861 1.00 87.00 84 ALA A N 1
ATOM 656 C CA . ALA A 1 84 ? 8.749 -0.113 -11.153 1.00 87.00 84 ALA A CA 1
ATOM 657 C C . ALA A 1 84 ? 7.398 0.148 -11.849 1.00 87.00 84 ALA A C 1
ATOM 659 O O . ALA A 1 84 ? 7.353 0.594 -12.999 1.00 87.00 84 ALA A O 1
ATOM 660 N N . CYS A 1 85 ? 6.286 -0.041 -11.130 1.00 85.19 85 CYS A N 1
ATOM 661 C CA . CYS A 1 85 ? 4.939 0.246 -11.636 1.00 85.19 85 CYS A CA 1
ATOM 662 C C . CYS A 1 85 ? 4.691 1.743 -11.836 1.00 85.19 85 CYS A C 1
ATOM 664 O O . CYS A 1 85 ? 4.137 2.158 -12.854 1.00 85.19 85 CYS A O 1
ATOM 666 N N . HIS A 1 86 ? 5.110 2.564 -10.878 1.00 87.12 86 HIS A N 1
ATOM 667 C CA . HIS A 1 86 ? 4.865 4.001 -10.911 1.00 87.12 86 HIS A CA 1
ATOM 668 C C . HIS A 1 86 ? 5.671 4.710 -12.005 1.00 87.12 86 HIS A C 1
ATOM 670 O O . HIS A 1 86 ? 5.130 5.577 -12.693 1.00 87.12 86 HIS A O 1
ATOM 676 N N . SER A 1 87 ? 6.920 4.299 -12.236 1.00 86.06 87 SER A N 1
ATOM 677 C CA . SER A 1 87 ? 7.750 4.847 -13.315 1.00 86.06 87 SER A CA 1
ATOM 678 C C . SER A 1 87 ? 7.215 4.437 -14.684 1.00 86.06 87 SER A C 1
ATOM 680 O O . SER A 1 87 ? 7.119 5.277 -15.575 1.00 86.06 87 SER A O 1
ATOM 682 N N . PHE A 1 88 ? 6.796 3.175 -14.834 1.00 85.25 88 PHE A N 1
ATOM 683 C CA . PHE A 1 88 ? 6.167 2.684 -16.060 1.00 85.25 88 PHE A CA 1
ATOM 684 C C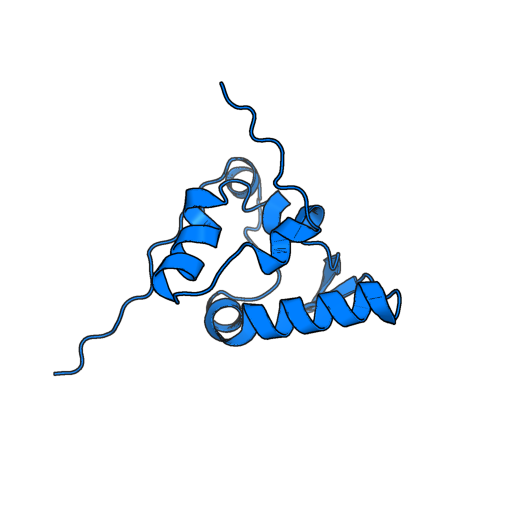 . PHE A 1 88 ? 4.851 3.410 -16.375 1.00 85.25 88 PHE A C 1
ATOM 686 O O . PHE A 1 88 ? 4.615 3.809 -17.513 1.00 85.25 88 PHE A O 1
ATOM 693 N N . GLY A 1 89 ? 4.000 3.617 -15.366 1.00 82.25 89 GLY A N 1
ATOM 694 C CA . GLY A 1 89 ? 2.720 4.312 -15.513 1.00 82.25 89 GLY A CA 1
ATOM 695 C C . GLY A 1 89 ? 2.819 5.840 -15.556 1.00 82.25 89 GLY A C 1
ATOM 696 O O . GLY A 1 89 ? 1.788 6.503 -15.659 1.00 82.25 89 GLY A O 1
ATOM 697 N N . GLY A 1 90 ? 4.019 6.419 -15.423 1.00 82.00 90 GLY A N 1
ATOM 698 C CA . GLY A 1 90 ? 4.207 7.870 -15.309 1.00 82.00 90 GLY A CA 1
ATOM 699 C C . G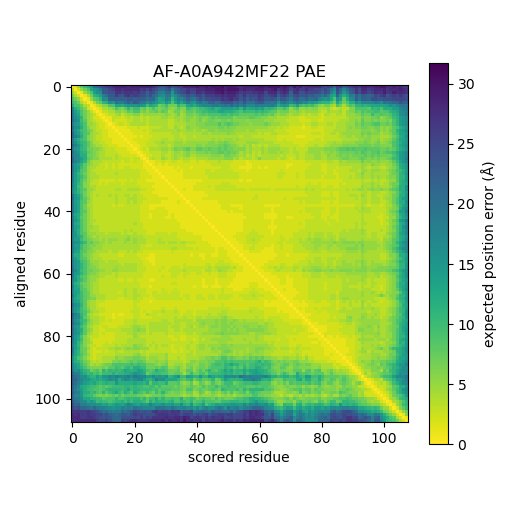LY A 1 90 ? 3.536 8.490 -14.073 1.00 82.00 90 GLY A C 1
ATOM 700 O O . GLY A 1 90 ? 3.254 9.690 -14.050 1.00 82.00 90 GLY A O 1
ATOM 701 N N . ALA A 1 91 ? 3.253 7.686 -13.047 1.00 81.62 91 ALA A N 1
ATOM 702 C CA . ALA A 1 91 ? 2.542 8.088 -11.843 1.00 81.62 91 ALA A CA 1
ATOM 703 C C . ALA A 1 91 ? 3.529 8.466 -10.733 1.00 81.62 91 ALA A C 1
ATOM 705 O O . ALA A 1 91 ? 4.425 7.703 -10.386 1.00 81.62 91 ALA A O 1
ATOM 706 N N . LYS A 1 92 ? 3.349 9.631 -10.106 1.00 75.94 92 LYS A N 1
ATOM 707 C CA . LYS A 1 92 ? 4.223 10.057 -9.001 1.00 75.94 92 LYS A CA 1
ATOM 708 C C . LYS A 1 92 ? 3.870 9.326 -7.705 1.00 75.94 92 LYS A C 1
ATOM 710 O O . LYS A 1 92 ? 2.717 9.345 -7.284 1.00 75.94 92 LYS A O 1
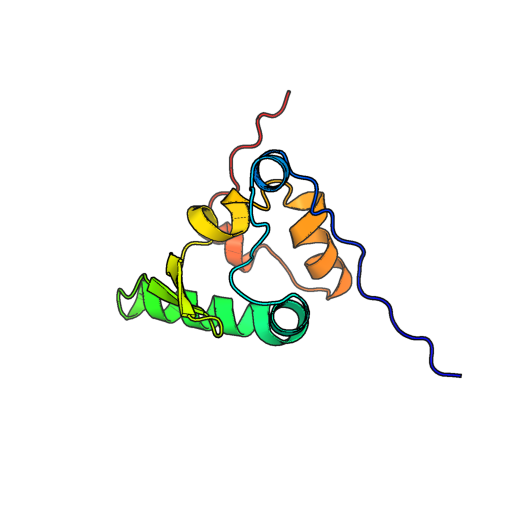ATOM 715 N N . THR A 1 93 ? 4.871 8.771 -7.025 1.00 71.75 93 THR A N 1
ATOM 716 C CA . THR A 1 93 ? 4.730 8.163 -5.688 1.00 71.75 93 THR A CA 1
ATOM 717 C C . THR A 1 93 ? 4.694 9.191 -4.551 1.00 71.75 93 THR A C 1
ATOM 719 O O . THR A 1 93 ? 4.223 8.877 -3.459 1.00 71.75 93 THR A O 1
ATOM 722 N N . ASN A 1 94 ? 5.120 10.439 -4.801 1.00 63.66 94 ASN A N 1
ATOM 723 C CA . ASN A 1 94 ? 5.202 11.501 -3.785 1.00 63.66 94 ASN A CA 1
ATOM 724 C C . ASN A 1 94 ? 3.886 11.728 -3.025 1.00 63.66 94 ASN A C 1
ATOM 726 O O . ASN A 1 94 ? 3.915 12.055 -1.845 1.00 63.66 94 ASN A O 1
ATOM 730 N N . GLY A 1 95 ? 2.728 11.524 -3.667 1.00 68.25 95 GLY A N 1
ATOM 731 C CA . GLY A 1 95 ? 1.426 11.679 -3.011 1.00 68.25 95 GLY A CA 1
ATOM 732 C C . GLY A 1 95 ? 1.242 10.775 -1.786 1.00 68.25 95 GLY A C 1
ATOM 733 O O . GLY A 1 95 ? 0.584 11.180 -0.832 1.00 68.25 95 GLY A O 1
ATOM 734 N N . CYS A 1 96 ? 1.864 9.594 -1.779 1.00 71.94 96 CYS A N 1
ATOM 735 C CA . CYS A 1 96 ? 1.827 8.666 -0.651 1.00 71.94 96 CYS A CA 1
ATOM 736 C C . CYS A 1 96 ? 2.817 9.097 0.442 1.00 71.94 96 CYS A C 1
ATOM 738 O O . CYS A 1 96 ? 2.473 9.173 1.621 1.00 71.94 96 CYS A O 1
ATOM 740 N N . PHE A 1 97 ? 4.044 9.436 0.046 1.00 75.94 97 PHE A N 1
ATOM 741 C CA . PHE A 1 97 ? 5.151 9.675 0.978 1.00 75.94 97 PHE A CA 1
ATOM 742 C C . PHE A 1 97 ? 5.207 11.094 1.557 1.00 75.94 97 PHE A C 1
ATOM 744 O O . PHE A 1 97 ? 5.964 11.361 2.483 1.00 75.94 97 PHE A O 1
ATOM 751 N N . ASN A 1 98 ? 4.340 11.996 1.090 1.00 75.94 98 ASN A N 1
ATOM 752 C CA . ASN A 1 98 ? 4.116 13.283 1.751 1.00 75.94 98 ASN A CA 1
ATOM 753 C C . ASN A 1 98 ? 3.570 13.124 3.182 1.00 75.94 98 ASN A C 1
ATOM 755 O O . ASN A 1 98 ? 3.763 14.008 4.014 1.00 75.94 98 ASN A O 1
ATOM 759 N N . CYS A 1 99 ? 2.867 12.023 3.465 1.00 75.81 99 CYS A N 1
ATOM 760 C CA . CYS A 1 99 ? 2.328 11.726 4.795 1.00 75.81 99 CYS A CA 1
ATOM 761 C C . CYS A 1 99 ? 2.851 10.403 5.366 1.00 75.81 99 CYS A C 1
ATOM 763 O O . CYS A 1 99 ? 2.958 10.268 6.583 1.00 75.81 99 CYS A O 1
ATOM 765 N N . HIS A 1 100 ? 3.175 9.425 4.517 1.00 80.19 100 HIS A N 1
ATOM 766 C CA . HIS A 1 100 ? 3.721 8.145 4.955 1.00 80.19 100 HIS A CA 1
ATOM 767 C C . HIS A 1 100 ? 5.245 8.172 4.958 1.00 80.19 100 HIS A C 1
ATOM 769 O O . HIS A 1 100 ? 5.871 8.546 3.973 1.00 80.19 100 HIS A O 1
ATOM 775 N N . LEU A 1 101 ? 5.847 7.714 6.053 1.00 77.81 101 LEU A N 1
ATOM 776 C CA . LEU A 1 101 ? 7.289 7.515 6.096 1.00 77.81 101 LEU A CA 1
ATOM 777 C C . LEU A 1 101 ? 7.626 6.246 5.320 1.00 77.81 101 LEU A C 1
ATOM 779 O O . LEU A 1 101 ? 7.041 5.188 5.575 1.00 77.81 101 LEU A O 1
ATOM 783 N N . GLU A 1 102 ? 8.577 6.342 4.398 1.00 69.12 102 GLU A N 1
ATOM 784 C CA . GLU A 1 102 ? 9.236 5.147 3.886 1.00 69.12 102 GLU A CA 1
ATOM 785 C C . GLU A 1 102 ? 9.823 4.384 5.083 1.00 69.12 102 GLU A C 1
ATOM 787 O O . GLU A 1 102 ? 10.336 5.018 6.019 1.00 69.12 102 GLU A O 1
ATOM 792 N N . PRO A 1 103 ? 9.729 3.043 5.112 1.00 64.38 103 PRO A N 1
ATOM 793 C CA . PRO A 1 103 ? 10.422 2.273 6.127 1.00 64.38 103 PRO A CA 1
ATOM 794 C C . PRO A 1 103 ? 11.885 2.691 6.052 1.00 64.38 103 PRO A C 1
ATOM 796 O O . PRO A 1 103 ? 12.441 2.770 4.954 1.00 64.38 103 PRO A O 1
ATOM 799 N N . LYS A 1 104 ? 12.505 3.012 7.192 1.00 56.03 104 LYS A N 1
ATOM 800 C CA . LYS A 1 104 ? 13.945 3.253 7.198 1.00 56.03 104 LYS A CA 1
ATOM 801 C C . LYS A 1 104 ? 14.595 1.953 6.754 1.00 56.03 104 LYS A C 1
ATOM 803 O O . LYS A 1 104 ? 14.685 1.014 7.542 1.00 56.03 104 LYS A O 1
ATOM 808 N N . GLY A 1 105 ? 14.997 1.887 5.489 1.00 48.28 105 GLY A N 1
ATOM 809 C CA . GLY A 1 105 ? 15.918 0.865 5.044 1.00 48.28 105 GLY A CA 1
ATOM 810 C C . GLY A 1 105 ? 17.118 0.948 5.973 1.00 48.28 105 GLY A C 1
ATOM 811 O O . GLY A 1 105 ? 17.621 2.042 6.239 1.00 48.28 105 GLY A O 1
ATOM 812 N N . VAL A 1 106 ? 17.545 -0.186 6.520 1.00 39.41 106 VAL A N 1
ATOM 813 C CA . VAL A 1 106 ? 18.924 -0.292 6.981 1.00 39.41 106 VAL A CA 1
ATOM 814 C C . VAL A 1 106 ? 19.761 -0.086 5.725 1.00 39.41 106 VAL A C 1
ATOM 816 O O . VAL A 1 106 ? 19.970 -1.010 4.945 1.00 39.41 106 VAL A O 1
ATOM 819 N N . SER A 1 107 ? 20.154 1.161 5.483 1.00 31.36 107 SER A N 1
ATOM 820 C CA . SER A 1 107 ? 21.327 1.452 4.684 1.00 31.36 107 SER A CA 1
ATOM 821 C C . SER A 1 107 ? 22.478 0.777 5.421 1.00 31.36 107 SER A C 1
ATOM 823 O O . SER A 1 107 ? 22.762 1.138 6.565 1.00 31.36 107 SER A O 1
ATOM 825 N N . GLN A 1 108 ? 23.052 -0.258 4.812 1.00 34.19 108 GLN A N 1
ATOM 826 C CA . GLN A 1 108 ? 24.409 -0.673 5.155 1.00 34.19 108 GLN A CA 1
ATOM 827 C C . GLN A 1 108 ? 25.381 0.438 4.760 1.00 34.19 108 GLN A C 1
ATOM 829 O O . GLN A 1 108 ? 25.133 1.076 3.709 1.00 34.19 108 GLN A O 1
#

Foldseek 3Di:
DDPPPDAFDADQPDPLCVPDPDNDALEDPVCCLVCVVVLLVVLCCCCVPVVDFWDQGPVGDIDGSDCVVGVCSRVLPCVRHVCSRCVRVVHDPVVVCVPDPRPPPPPD

Mean predicted aligned error: 6.6 Å

Solvent-accessible surface area (backbone atoms only — not comparable to full-atom values): 6834 Å² total; per-residue (Å²): 136,83,79,78,81,73,72,69,78,63,64,73,88,32,76,56,43,72,72,43,94,69,87,73,67,79,62,55,75,70,54,45,75,78,38,45,70,58,54,52,50,51,40,49,48,35,38,75,76,67,68,48,51,76,40,74,30,95,88,72,47,80,41,62,64,37,67,64,79,47,51,36,55,44,51,69,53,42,78,46,32,57,43,31,53,26,62,73,68,73,46,79,66,60,80,57,54,76,79,40,77,75,78,82,69,84,76,126

Sequence (108 aa):
MGTTVTGPEVNLDTPRIAELTVKRCVEDASFMRGNHMELLGDWKDAVVRRGFRDYLSRDGHLFSMSLQNTCLDCHSNKAEFCDACHSFGGAKTNGCFNCHLEPKGVSQ